Protein AF-A0A7L3US29-F1 (afdb_monomer)

Structure (mmCIF, N/CA/C/O backbone):
data_AF-A0A7L3US29-F1
#
_entry.id   AF-A0A7L3US29-F1
#
loop_
_atom_site.group_PDB
_atom_site.id
_atom_site.type_symbol
_atom_site.label_atom_id
_atom_site.label_alt_id
_atom_site.label_comp_id
_atom_site.label_asym_id
_atom_site.label_entity_id
_atom_site.label_seq_id
_atom_site.pdbx_PDB_ins_code
_atom_site.Cartn_x
_atom_site.Cartn_y
_atom_site.Cartn_z
_atom_site.occupancy
_atom_site.B_iso_or_equiv
_atom_site.auth_seq_id
_atom_site.auth_comp_id
_atom_site.auth_asym_id
_atom_site.auth_atom_id
_atom_site.pdbx_PDB_model_num
ATOM 1 N N . VAL A 1 1 ? -4.425 -10.746 -0.198 1.00 96.12 1 VAL A N 1
ATOM 2 C CA . VAL A 1 1 ? -3.726 -9.707 -0.993 1.00 96.12 1 VAL A CA 1
ATOM 3 C C . VAL A 1 1 ? -4.708 -8.749 -1.655 1.00 96.12 1 VAL A C 1
ATOM 5 O O . VAL A 1 1 ? -5.875 -9.105 -1.836 1.00 96.12 1 VAL A O 1
ATOM 8 N N . ALA A 1 2 ? -4.236 -7.550 -1.988 1.00 97.88 2 ALA A N 1
ATOM 9 C CA . ALA A 1 2 ? -4.879 -6.558 -2.845 1.00 97.88 2 ALA A CA 1
ATOM 10 C C . ALA A 1 2 ? -4.006 -6.346 -4.089 1.00 97.88 2 ALA A C 1
ATOM 12 O O . ALA A 1 2 ? -2.783 -6.393 -3.997 1.00 97.88 2 ALA A O 1
ATOM 13 N N . ILE A 1 3 ? -4.624 -6.126 -5.250 1.00 98.19 3 ILE A N 1
ATOM 14 C CA . ILE A 1 3 ? -3.904 -5.951 -6.518 1.00 98.19 3 ILE A CA 1
ATOM 15 C C . ILE A 1 3 ? -4.209 -4.560 -7.059 1.00 98.19 3 ILE A C 1
ATOM 17 O O . ILE A 1 3 ? -5.343 -4.274 -7.447 1.00 98.19 3 ILE A O 1
ATOM 21 N N . LYS A 1 4 ? -3.193 -3.699 -7.111 1.00 98.38 4 LYS A N 1
ATOM 22 C CA . LYS A 1 4 ? -3.289 -2.368 -7.714 1.00 98.38 4 LYS A CA 1
ATOM 23 C C . LYS A 1 4 ? -2.715 -2.407 -9.124 1.00 98.38 4 LYS A C 1
ATOM 25 O O . LYS A 1 4 ? -1.592 -2.853 -9.333 1.00 98.38 4 LYS A O 1
ATOM 30 N N . ARG A 1 5 ? -3.489 -1.930 -10.100 1.00 98.19 5 ARG A N 1
ATOM 31 C CA . ARG A 1 5 ? -3.076 -1.830 -11.508 1.00 98.19 5 ARG A CA 1
ATOM 32 C C . ARG A 1 5 ? -2.988 -0.361 -11.894 1.00 98.19 5 ARG A C 1
ATOM 34 O O . ARG A 1 5 ? -3.970 0.367 -11.770 1.00 98.19 5 ARG A O 1
ATOM 41 N N . VAL A 1 6 ? -1.830 0.063 -12.384 1.00 98.00 6 VAL A N 1
ATOM 42 C CA . VAL A 1 6 ? -1.570 1.439 -12.815 1.00 98.00 6 VAL A CA 1
ATOM 43 C C . VAL A 1 6 ? -1.217 1.421 -14.303 1.00 98.00 6 VAL A C 1
ATOM 45 O O . VAL A 1 6 ? -0.225 0.800 -14.675 1.00 98.00 6 VAL A O 1
ATOM 48 N N . PRO A 1 7 ? -1.997 2.067 -15.187 1.00 98.06 7 PRO A N 1
ATOM 49 C CA . PRO A 1 7 ? -1.625 2.201 -16.594 1.00 98.06 7 PRO A CA 1
ATOM 50 C C . PRO A 1 7 ? -0.264 2.893 -16.739 1.00 98.06 7 PRO A C 1
ATOM 52 O O . PRO A 1 7 ? -0.036 3.927 -16.108 1.00 98.06 7 PRO A O 1
ATOM 55 N N . ARG A 1 8 ? 0.635 2.369 -17.583 1.00 95.56 8 ARG A N 1
ATOM 56 C CA . ARG A 1 8 ? 2.003 2.914 -17.724 1.00 95.56 8 ARG A CA 1
ATOM 57 C C . ARG A 1 8 ? 2.013 4.378 -18.149 1.00 95.56 8 ARG A C 1
ATOM 59 O O . ARG A 1 8 ? 2.797 5.160 -17.628 1.00 95.56 8 ARG A O 1
ATOM 66 N N . ASN A 1 9 ? 1.084 4.774 -19.018 1.00 96.88 9 ASN A N 1
ATOM 67 C CA . ASN A 1 9 ? 0.933 6.165 -19.457 1.00 96.88 9 ASN A CA 1
ATOM 68 C C . ASN A 1 9 ? 0.493 7.134 -18.339 1.00 96.88 9 ASN A C 1
ATOM 70 O O . ASN A 1 9 ? 0.540 8.345 -18.533 1.00 96.88 9 ASN A O 1
ATOM 74 N N . ARG A 1 10 ? 0.061 6.629 -17.175 1.00 97.25 10 ARG A N 1
ATOM 75 C CA . ARG A 1 10 ? -0.262 7.437 -15.990 1.00 97.25 10 ARG A CA 1
ATOM 76 C C . ARG A 1 10 ? 0.887 7.513 -14.983 1.00 97.25 10 ARG A C 1
ATOM 78 O O . ARG A 1 10 ? 0.785 8.284 -14.030 1.00 97.25 10 ARG A O 1
ATOM 85 N N . VAL A 1 11 ? 1.976 6.771 -15.186 1.00 96.94 11 VAL A N 1
ATOM 86 C CA . VAL A 1 11 ? 3.160 6.837 -14.323 1.00 96.94 11 VAL A CA 1
ATOM 87 C C . VAL A 1 11 ? 4.003 8.050 -14.708 1.00 96.94 11 VAL A C 1
ATOM 89 O O . VAL A 1 11 ? 4.698 8.047 -15.721 1.00 96.94 11 VAL A O 1
ATOM 92 N N . ARG A 1 12 ? 3.939 9.099 -13.884 1.00 96.69 12 ARG A N 1
ATOM 93 C CA . ARG A 1 12 ? 4.652 10.367 -14.124 1.00 96.69 12 ARG A CA 1
ATOM 94 C C . ARG A 1 12 ? 6.039 10.420 -13.493 1.00 96.69 12 ARG A C 1
ATOM 96 O O . ARG A 1 12 ? 6.924 11.073 -14.030 1.00 96.69 12 ARG A O 1
ATOM 103 N N . HIS A 1 13 ? 6.219 9.738 -12.366 1.00 97.75 13 HIS A N 1
ATOM 104 C CA . HIS A 1 13 ? 7.442 9.796 -11.575 1.00 97.75 13 HIS A CA 1
ATOM 105 C C . HIS A 1 13 ? 8.076 8.413 -11.485 1.00 97.75 13 HIS A C 1
ATOM 107 O O . HIS A 1 13 ? 7.401 7.427 -11.179 1.00 97.75 13 HIS A O 1
ATOM 113 N N . TRP A 1 14 ? 9.377 8.369 -11.747 1.00 97.19 14 TRP A N 1
ATOM 114 C CA . TRP A 1 14 ? 10.209 7.173 -11.724 1.00 97.19 14 TRP A CA 1
ATOM 115 C C . TRP A 1 14 ? 11.382 7.406 -10.777 1.00 97.19 14 TRP A C 1
ATOM 117 O O . TRP A 1 14 ? 11.831 8.540 -10.622 1.00 97.19 14 TRP A O 1
ATOM 127 N N . GLY A 1 15 ? 11.860 6.333 -10.165 1.00 97.19 15 GLY A N 1
ATOM 128 C CA . GLY A 1 15 ? 13.056 6.318 -9.337 1.00 97.19 15 GLY A CA 1
ATOM 129 C C . GLY A 1 15 ? 13.819 5.013 -9.523 1.00 97.19 15 GLY A C 1
ATOM 130 O O . GLY A 1 15 ? 13.539 4.244 -10.446 1.00 97.19 15 GLY A O 1
ATOM 131 N N . GLU A 1 16 ? 14.766 4.776 -8.627 1.00 97.19 16 GLU A N 1
ATOM 132 C CA . GLU A 1 16 ? 15.667 3.628 -8.662 1.00 97.19 16 GLU A CA 1
ATOM 133 C C . GLU A 1 16 ? 15.477 2.780 -7.401 1.00 97.19 16 GLU A C 1
ATOM 135 O O . GLU A 1 16 ? 15.351 3.314 -6.292 1.00 97.19 16 GLU A O 1
ATOM 140 N N . LEU A 1 17 ? 15.391 1.466 -7.584 1.00 95.19 17 LEU A N 1
ATOM 141 C CA . LEU A 1 17 ? 15.393 0.481 -6.509 1.00 95.19 17 LEU A CA 1
ATOM 142 C C . LEU A 1 17 ? 16.833 0.204 -6.034 1.00 95.19 17 LEU A C 1
ATOM 144 O O . LEU A 1 17 ? 17.784 0.556 -6.728 1.00 95.19 17 LEU A O 1
ATOM 148 N N . PRO A 1 18 ? 17.032 -0.431 -4.861 1.00 91.75 18 PRO A N 1
ATOM 149 C CA . PRO A 1 18 ? 18.374 -0.710 -4.337 1.00 91.75 18 PRO A CA 1
ATOM 150 C C . PRO A 1 18 ? 19.257 -1.577 -5.247 1.00 91.75 18 PRO A C 1
ATOM 152 O O . PRO A 1 18 ? 20.477 -1.537 -5.130 1.00 91.75 18 PRO A O 1
ATOM 155 N N . ASP A 1 19 ? 18.651 -2.361 -6.139 1.00 92.69 19 ASP A N 1
ATOM 156 C CA . ASP A 1 19 ? 19.335 -3.191 -7.135 1.00 92.69 19 ASP A CA 1
ATOM 157 C C . ASP A 1 19 ? 19.691 -2.431 -8.430 1.00 92.69 19 ASP A C 1
ATOM 159 O O . ASP A 1 19 ? 20.192 -3.027 -9.382 1.00 92.69 19 ASP A O 1
ATOM 163 N N . GLY A 1 20 ? 19.425 -1.122 -8.480 1.00 93.62 20 GLY A N 1
ATOM 164 C CA . GLY A 1 20 ? 19.662 -0.262 -9.638 1.00 93.62 20 GLY A CA 1
ATOM 165 C C . GLY A 1 20 ? 18.554 -0.299 -10.694 1.00 93.62 20 GLY A C 1
ATOM 166 O O . GLY A 1 20 ? 18.625 0.400 -11.708 1.00 93.62 20 GLY A O 1
ATOM 167 N N . SER A 1 21 ? 17.509 -1.108 -10.496 1.00 93.88 21 SER A N 1
ATOM 168 C CA . SER A 1 21 ? 16.408 -1.193 -11.451 1.00 93.88 21 SER A CA 1
ATOM 169 C C . SER A 1 21 ? 15.499 0.039 -11.377 1.00 93.88 21 SER A C 1
ATOM 171 O O . SER A 1 21 ? 15.242 0.613 -10.314 1.00 93.88 21 SER A O 1
ATOM 173 N N . ARG A 1 22 ? 14.992 0.478 -12.5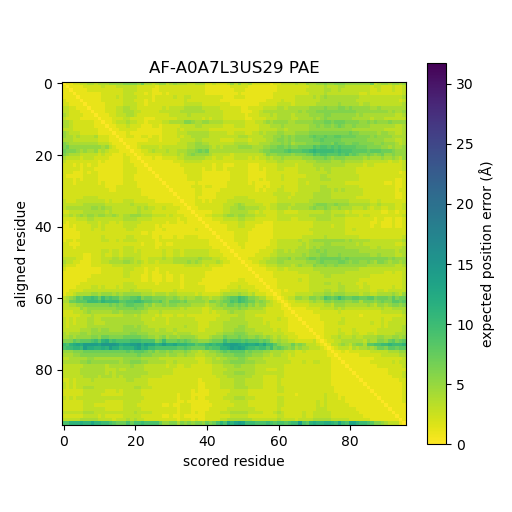37 1.00 95.50 22 ARG A N 1
ATOM 174 C CA . ARG A 1 22 ? 14.105 1.643 -12.621 1.00 95.50 22 ARG A CA 1
ATOM 175 C C . ARG A 1 22 ? 12.662 1.220 -12.381 1.00 95.50 22 ARG A C 1
ATOM 177 O O . ARG A 1 22 ? 12.125 0.404 -13.124 1.00 95.50 22 ARG A O 1
ATOM 184 N N . ALA A 1 23 ? 12.006 1.843 -11.411 1.00 96.88 23 ALA A N 1
ATOM 185 C CA . ALA A 1 23 ? 10.618 1.553 -11.066 1.00 96.88 23 ALA A CA 1
ATOM 186 C C . ALA A 1 23 ? 9.809 2.849 -10.884 1.00 96.88 23 ALA A C 1
ATOM 188 O O . ALA A 1 23 ? 10.381 3.928 -10.684 1.00 96.88 23 ALA A O 1
ATOM 189 N N . PRO A 1 24 ? 8.468 2.795 -10.962 1.00 98.12 24 PRO A N 1
ATOM 190 C CA . PRO A 1 24 ? 7.618 3.906 -10.552 1.00 98.12 24 PRO A CA 1
ATOM 191 C C . PRO A 1 24 ? 7.961 4.370 -9.137 1.00 98.12 24 PRO A C 1
ATOM 193 O O . PRO A 1 24 ? 8.171 3.545 -8.250 1.00 98.12 24 PRO A O 1
ATOM 196 N N . LEU A 1 25 ? 7.956 5.685 -8.907 1.00 98.00 25 LEU A N 1
ATOM 197 C CA . LEU A 1 25 ? 8.316 6.256 -7.606 1.00 98.00 25 LEU A CA 1
ATOM 198 C C . LEU A 1 25 ? 7.460 5.683 -6.466 1.00 98.00 25 LEU A C 1
ATOM 200 O O . LEU A 1 25 ? 7.966 5.467 -5.373 1.00 98.00 25 LEU A O 1
ATOM 204 N N . GLU A 1 26 ? 6.189 5.375 -6.737 1.00 97.94 26 GLU A N 1
ATOM 205 C CA . GLU A 1 26 ? 5.312 4.707 -5.773 1.00 97.94 26 GLU A CA 1
ATOM 206 C C . GLU A 1 26 ? 5.890 3.367 -5.287 1.00 97.94 26 GLU A C 1
ATOM 208 O O . GLU A 1 26 ? 5.917 3.124 -4.087 1.00 97.94 26 GLU A O 1
ATOM 213 N N . ILE A 1 27 ? 6.405 2.526 -6.190 1.00 98.00 27 ILE A N 1
ATOM 214 C CA . ILE A 1 27 ? 7.021 1.238 -5.834 1.00 98.00 27 ILE A CA 1
ATOM 215 C C . ILE A 1 27 ? 8.321 1.456 -5.064 1.00 98.00 27 ILE A C 1
ATOM 217 O O . ILE A 1 27 ? 8.548 0.784 -4.063 1.00 98.00 27 ILE A O 1
ATOM 221 N N . VAL A 1 28 ? 9.146 2.418 -5.490 1.00 98.00 28 VAL A N 1
ATOM 222 C CA . VAL A 1 28 ? 10.409 2.745 -4.808 1.00 98.00 28 VAL A CA 1
ATOM 223 C C .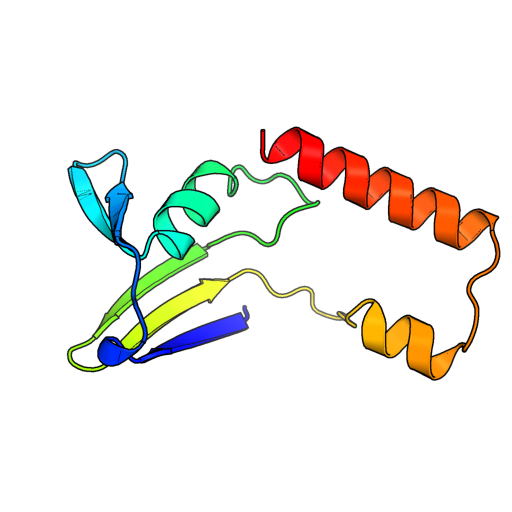 VAL A 1 28 ? 10.155 3.169 -3.361 1.00 98.00 28 VAL A C 1
ATOM 225 O O . VAL A 1 28 ? 10.824 2.687 -2.451 1.00 98.00 28 VAL A O 1
ATOM 228 N N . LEU A 1 29 ? 9.178 4.050 -3.134 1.00 97.50 29 LEU A N 1
ATOM 229 C CA . LEU A 1 29 ? 8.813 4.500 -1.792 1.00 97.50 29 LEU A CA 1
ATOM 230 C C . LEU A 1 29 ? 8.187 3.367 -0.976 1.00 97.50 29 LEU A C 1
ATOM 232 O O . LEU A 1 29 ? 8.592 3.153 0.162 1.00 97.50 29 LEU A O 1
ATOM 236 N N . GLN A 1 30 ? 7.265 2.602 -1.566 1.00 97.25 30 GLN A N 1
ATOM 237 C CA . GLN A 1 30 ? 6.602 1.499 -0.875 1.00 97.25 30 GLN A CA 1
ATOM 238 C C . GLN A 1 30 ? 7.599 0.417 -0.442 1.00 97.25 30 GLN A C 1
ATOM 240 O O . GLN A 1 30 ? 7.511 -0.078 0.679 1.00 97.25 30 GLN A O 1
ATOM 245 N N . ALA A 1 31 ? 8.572 0.076 -1.291 1.00 96.44 31 ALA A N 1
ATOM 246 C CA . ALA A 1 31 ? 9.608 -0.906 -0.980 1.00 96.44 31 ALA A CA 1
ATOM 247 C C . ALA A 1 31 ? 10.495 -0.465 0.196 1.00 96.44 31 ALA A C 1
ATOM 249 O O . ALA A 1 31 ? 10.846 -1.294 1.029 1.00 96.44 31 ALA A O 1
ATOM 250 N N . LYS A 1 32 ? 10.809 0.835 0.313 1.00 96.12 32 LYS A N 1
ATOM 251 C CA . LYS A 1 32 ? 11.609 1.372 1.431 1.00 96.12 32 LYS A CA 1
ATOM 252 C C . LYS A 1 32 ? 10.933 1.197 2.789 1.00 96.12 32 LYS A C 1
ATOM 254 O O . LYS A 1 32 ? 11.617 0.955 3.776 1.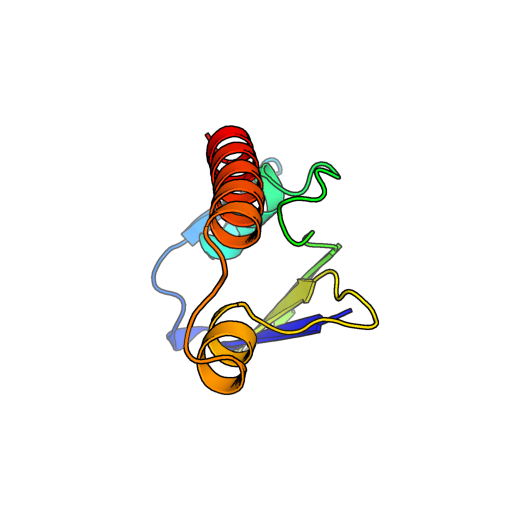00 96.12 32 LYS A O 1
ATOM 259 N N . VAL A 1 33 ? 9.608 1.323 2.836 1.00 97.06 33 VAL A N 1
ATOM 260 C CA . VAL A 1 33 ? 8.836 1.276 4.090 1.00 97.06 33 VAL A CA 1
ATOM 261 C C . VAL A 1 33 ? 8.222 -0.098 4.376 1.00 97.06 33 VAL A C 1
ATOM 263 O O . VAL A 1 33 ? 7.745 -0.331 5.487 1.00 97.06 33 VAL A O 1
ATOM 266 N N . SER A 1 34 ? 8.259 -1.025 3.409 1.00 96.25 34 SER A N 1
ATOM 267 C CA . SER A 1 34 ? 7.752 -2.400 3.544 1.00 96.25 34 SER A CA 1
ATOM 268 C C . SER A 1 34 ? 8.742 -3.299 4.295 1.0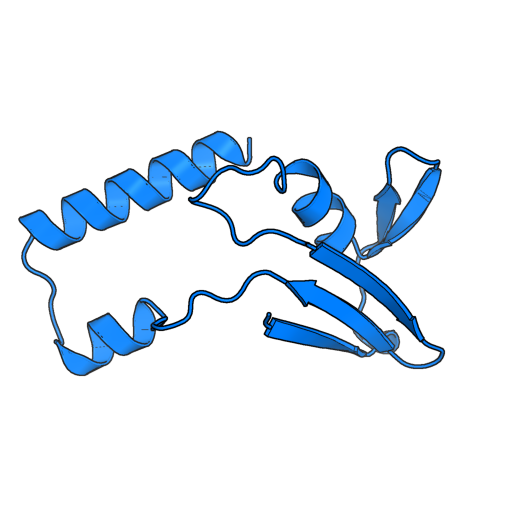0 96.25 34 SER A C 1
ATOM 270 O O . SER A 1 34 ? 9.293 -4.250 3.747 1.00 96.25 34 SER A O 1
ATOM 272 N N . THR A 1 35 ? 9.000 -2.967 5.559 1.00 95.75 35 THR A N 1
ATOM 273 C CA . THR A 1 35 ? 9.955 -3.664 6.438 1.00 95.75 35 THR A CA 1
ATOM 274 C C . THR A 1 35 ? 9.274 -4.567 7.474 1.00 95.75 35 THR A C 1
ATOM 276 O O . THR A 1 35 ? 9.908 -5.002 8.432 1.00 95.75 35 THR A O 1
ATOM 279 N N . GLY A 1 36 ? 7.976 -4.845 7.308 1.00 95.31 36 GLY A N 1
ATOM 280 C CA . GLY A 1 36 ? 7.153 -5.588 8.269 1.00 95.31 36 GLY A CA 1
ATOM 281 C C . GLY A 1 36 ? 6.476 -4.720 9.337 1.00 95.31 36 GLY A C 1
ATOM 282 O O . GLY A 1 36 ? 5.822 -5.253 10.231 1.00 95.31 36 GLY A O 1
ATOM 283 N N . PHE A 1 37 ? 6.603 -3.392 9.259 1.00 96.62 37 PHE A N 1
ATOM 284 C CA . PHE A 1 37 ? 5.916 -2.475 10.167 1.00 96.62 37 PHE A CA 1
ATOM 285 C C . PHE A 1 37 ? 4.393 -2.453 9.907 1.00 96.62 37 PHE A C 1
ATOM 287 O O . PHE A 1 37 ? 3.972 -2.138 8.792 1.00 96.62 37 PHE A O 1
ATOM 294 N N . PRO A 1 38 ? 3.541 -2.719 10.915 1.00 94.38 38 PRO A N 1
ATOM 295 C CA . PRO A 1 38 ? 2.107 -2.950 10.709 1.00 94.38 38 PRO A CA 1
ATOM 296 C C . PRO A 1 38 ? 1.294 -1.697 10.346 1.00 94.38 38 PRO A C 1
ATOM 298 O O . PRO A 1 38 ? 0.171 -1.819 9.863 1.00 94.38 38 PRO A O 1
ATOM 301 N N . GLY A 1 39 ? 1.820 -0.489 10.576 1.00 95.75 39 GLY A N 1
ATOM 302 C CA . GLY A 1 39 ? 1.113 0.759 10.257 1.00 95.75 39 GLY A CA 1
ATOM 303 C C . GLY A 1 39 ? 1.177 1.165 8.780 1.00 95.75 39 GLY A C 1
ATOM 304 O O . GLY A 1 39 ? 0.559 2.155 8.395 1.00 95.75 39 GLY A O 1
ATOM 305 N N . VAL A 1 40 ? 1.897 0.412 7.942 1.00 97.44 40 VAL A N 1
ATOM 306 C CA . VAL A 1 40 ? 1.958 0.617 6.490 1.00 97.44 40 VAL A CA 1
ATOM 307 C C . VAL A 1 40 ? 1.600 -0.691 5.791 1.00 97.44 40 VAL A C 1
ATOM 309 O O . VAL A 1 40 ? 2.068 -1.756 6.173 1.00 97.44 40 VAL A O 1
ATOM 312 N N . VAL A 1 41 ? 0.767 -0.626 4.751 1.00 97.25 41 VAL A N 1
ATOM 313 C CA . VAL A 1 41 ? 0.417 -1.807 3.946 1.00 97.25 41 VAL A CA 1
ATOM 314 C C . VAL A 1 41 ? 1.664 -2.325 3.233 1.00 97.25 41 VAL A C 1
ATOM 316 O O . VAL A 1 41 ? 2.305 -1.579 2.496 1.00 97.25 41 VAL A O 1
ATOM 319 N N . GLN A 1 42 ? 1.990 -3.603 3.400 1.00 97.75 42 GLN A N 1
ATOM 320 C CA . GLN A 1 42 ? 3.219 -4.147 2.823 1.00 97.75 42 GLN A CA 1
ATOM 321 C C . GLN A 1 42 ? 3.100 -4.364 1.306 1.00 97.75 42 GLN A C 1
ATOM 323 O O . GLN A 1 42 ? 2.099 -4.899 0.813 1.00 97.75 42 GLN A O 1
ATOM 328 N N . LEU A 1 43 ? 4.139 -3.980 0.558 1.00 98.06 43 LEU A N 1
ATOM 329 C CA . LEU A 1 43 ? 4.346 -4.435 -0.817 1.00 98.06 43 LEU A CA 1
ATOM 330 C C . LEU A 1 43 ? 4.905 -5.856 -0.780 1.00 98.06 43 LEU A C 1
ATOM 332 O O . LEU A 1 43 ? 5.973 -6.083 -0.223 1.00 98.06 43 LEU A O 1
ATOM 336 N N . LEU A 1 44 ? 4.187 -6.801 -1.382 1.00 97.69 44 LEU A N 1
ATOM 337 C CA . LEU A 1 44 ? 4.606 -8.201 -1.443 1.00 97.69 44 LEU A CA 1
ATOM 338 C C . LEU A 1 44 ? 5.394 -8.475 -2.723 1.00 97.69 44 LEU A C 1
ATOM 340 O O . LEU A 1 44 ? 6.425 -9.132 -2.689 1.00 97.69 44 LEU A O 1
ATOM 344 N N . GLU A 1 45 ? 4.902 -7.958 -3.850 1.00 97.00 45 GLU A N 1
ATOM 345 C CA . GLU A 1 45 ? 5.524 -8.131 -5.162 1.00 97.00 45 GLU A CA 1
ATOM 346 C C . GLU A 1 45 ? 5.027 -7.056 -6.136 1.00 97.00 45 GLU A C 1
ATOM 348 O O . GLU A 1 45 ? 3.968 -6.451 -5.935 1.00 97.00 45 GLU A O 1
ATOM 353 N N . TRP A 1 46 ? 5.762 -6.815 -7.219 1.00 97.50 46 TRP A N 1
ATOM 354 C CA . TRP A 1 46 ? 5.302 -5.969 -8.315 1.00 97.50 46 TRP A CA 1
ATOM 355 C C . TRP A 1 46 ? 5.763 -6.516 -9.666 1.00 97.50 46 TRP A C 1
ATOM 357 O O . TRP A 1 46 ? 6.770 -7.209 -9.766 1.00 97.50 46 TRP A O 1
ATOM 367 N N . PHE A 1 47 ? 5.012 -6.184 -10.713 1.00 97.00 47 PHE A N 1
ATOM 368 C CA . PHE A 1 47 ? 5.259 -6.642 -12.075 1.00 97.00 47 PHE A CA 1
ATOM 369 C C . PHE A 1 47 ? 5.128 -5.491 -13.064 1.00 97.00 47 PHE A C 1
ATOM 371 O O . PHE A 1 47 ? 4.203 -4.674 -12.981 1.00 97.00 47 PHE A O 1
ATOM 378 N N . GLU A 1 48 ? 6.003 -5.484 -14.064 1.00 95.69 48 GLU A N 1
ATOM 379 C CA . GLU A 1 48 ? 5.870 -4.636 -15.240 1.00 95.69 48 GLU A CA 1
ATOM 380 C C . GLU A 1 48 ? 5.266 -5.436 -16.399 1.00 95.69 48 GLU A C 1
ATOM 382 O O . GLU A 1 48 ? 5.830 -6.417 -16.876 1.00 95.69 48 GLU A O 1
ATOM 387 N N . LEU A 1 49 ? 4.092 -5.011 -16.860 1.00 96.56 49 LEU A N 1
ATOM 388 C CA . LEU A 1 49 ? 3.424 -5.537 -18.049 1.00 96.56 49 LEU A CA 1
ATOM 389 C C . LEU A 1 49 ? 3.527 -4.512 -19.186 1.00 96.56 49 LEU A C 1
ATOM 391 O O . LEU A 1 49 ? 3.705 -3.327 -18.915 1.00 96.56 49 LEU A O 1
ATOM 395 N N . PRO A 1 50 ? 3.311 -4.889 -20.461 1.00 96.81 50 PRO A N 1
ATOM 396 C CA . PRO A 1 50 ? 3.453 -3.957 -21.585 1.00 96.81 50 PRO A CA 1
ATOM 397 C C . PRO A 1 50 ? 2.659 -2.649 -21.437 1.00 96.81 50 PRO A C 1
ATOM 399 O O . PRO A 1 50 ? 3.147 -1.581 -21.805 1.00 96.81 50 PRO A O 1
ATOM 402 N N . THR A 1 51 ? 1.457 -2.718 -20.855 1.00 96.88 51 THR A N 1
ATOM 403 C CA . THR A 1 51 ? 0.526 -1.585 -20.721 1.00 96.88 51 THR A CA 1
ATOM 404 C C . THR A 1 51 ? 0.316 -1.108 -19.283 1.00 96.88 51 THR A C 1
ATOM 406 O O . THR A 1 51 ? -0.181 0.001 -19.079 1.00 96.88 51 THR A O 1
ATOM 409 N N . HIS A 1 52 ? 0.685 -1.907 -18.280 1.00 97.69 52 HIS A N 1
ATOM 410 C CA . HIS A 1 52 ? 0.369 -1.647 -16.874 1.00 97.69 52 HIS A CA 1
ATOM 411 C C . HIS A 1 52 ? 1.535 -1.998 -15.960 1.00 97.69 52 HIS A C 1
ATOM 413 O O . HIS A 1 52 ? 2.280 -2.932 -16.222 1.00 97.69 52 HIS A O 1
ATOM 419 N N . ILE A 1 53 ? 1.615 -1.299 -14.840 1.00 97.81 53 ILE A N 1
ATOM 420 C CA . ILE A 1 53 ? 2.345 -1.740 -13.662 1.00 97.81 53 ILE A CA 1
ATOM 421 C C . ILE A 1 53 ? 1.343 -2.384 -12.706 1.00 97.81 53 ILE A C 1
ATOM 423 O O . ILE A 1 53 ? 0.240 -1.861 -12.513 1.00 97.81 53 ILE A O 1
ATOM 427 N N . VAL A 1 54 ? 1.705 -3.525 -12.131 1.00 98.31 54 VAL A N 1
ATOM 428 C CA . VAL A 1 54 ? 0.880 -4.258 -11.168 1.00 98.31 54 VAL A CA 1
ATOM 429 C C . VAL A 1 54 ? 1.619 -4.340 -9.841 1.00 98.31 54 VAL A C 1
ATOM 431 O O . VAL A 1 54 ? 2.783 -4.709 -9.816 1.00 98.31 54 VAL A O 1
ATOM 434 N N . MET A 1 55 ? 0.940 -4.015 -8.744 1.00 98.50 55 MET A N 1
ATOM 435 C CA . MET A 1 55 ? 1.457 -4.136 -7.381 1.00 98.50 55 MET A CA 1
ATOM 436 C C . MET A 1 55 ? 0.581 -5.115 -6.604 1.00 98.50 55 MET A C 1
ATOM 438 O O . MET A 1 55 ? -0.642 -4.944 -6.547 1.00 98.50 55 MET A O 1
ATOM 442 N N . VAL A 1 56 ? 1.204 -6.127 -6.008 1.00 98.50 56 VAL A N 1
ATOM 443 C CA . VAL A 1 56 ? 0.581 -7.076 -5.087 1.00 98.50 56 VAL A CA 1
ATOM 444 C C . VAL A 1 56 ? 0.890 -6.614 -3.673 1.00 98.50 56 VAL A C 1
ATOM 446 O O . VAL A 1 56 ? 2.044 -6.545 -3.259 1.00 98.50 56 VAL A O 1
ATOM 449 N N . MET A 1 57 ? -0.156 -6.271 -2.936 1.00 98.31 57 MET A N 1
ATOM 450 C CA . MET A 1 57 ? -0.058 -5.670 -1.613 1.00 98.31 57 MET A CA 1
ATOM 451 C C . MET A 1 57 ? -0.748 -6.548 -0.574 1.00 98.31 57 MET A C 1
ATOM 453 O O . MET A 1 57 ? -1.653 -7.338 -0.883 1.00 98.31 57 MET A O 1
ATOM 457 N N . GLU A 1 58 ? -0.345 -6.385 0.677 1.00 97.88 58 GLU A N 1
ATOM 458 C CA . GLU A 1 58 ? -1.074 -6.916 1.817 1.00 97.88 58 GL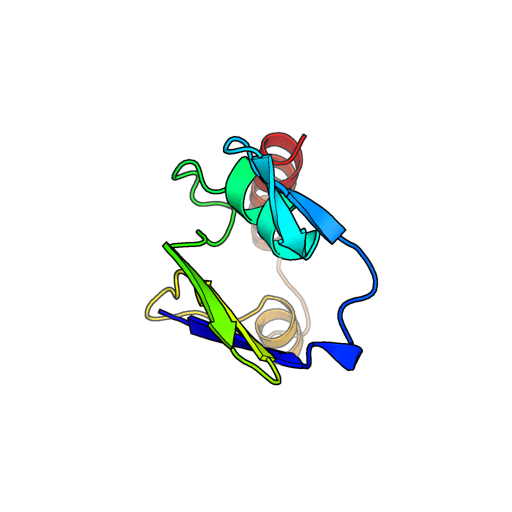U A CA 1
ATOM 459 C C . GLU A 1 58 ? -2.544 -6.462 1.778 1.00 97.88 58 GLU A C 1
ATOM 461 O O . GLU A 1 58 ? -2.889 -5.369 1.325 1.00 97.88 58 GLU A O 1
ATOM 466 N N . ARG A 1 59 ? -3.445 -7.339 2.225 1.00 97.06 59 ARG A N 1
ATOM 467 C CA . ARG A 1 59 ? -4.850 -6.990 2.435 1.00 97.06 59 ARG A CA 1
ATOM 468 C C . ARG A 1 59 ? -5.333 -7.667 3.710 1.00 97.06 59 ARG A C 1
ATOM 470 O O . ARG A 1 59 ? -5.470 -8.893 3.675 1.00 97.06 59 ARG A O 1
ATOM 477 N N . PRO A 1 60 ? -5.643 -6.906 4.771 1.00 93.88 60 PRO A N 1
ATOM 478 C CA . PRO A 1 60 ? -6.269 -7.462 5.961 1.00 93.88 60 PRO A CA 1
ATOM 479 C C . PRO A 1 60 ? -7.615 -8.116 5.613 1.00 93.88 60 PRO A C 1
ATOM 481 O O . PRO A 1 60 ? -8.332 -7.653 4.721 1.00 93.88 60 PRO A O 1
ATOM 484 N N . GLU A 1 61 ? -7.974 -9.201 6.302 1.00 88.56 61 GLU A N 1
ATOM 485 C CA . GLU A 1 61 ? -9.190 -9.962 5.978 1.00 88.56 61 GLU A CA 1
ATOM 486 C C . GLU A 1 61 ? -10.472 -9.150 6.188 1.00 88.56 61 GLU A C 1
ATOM 488 O O . GLU A 1 61 ? -11.375 -9.191 5.352 1.00 88.56 61 GLU A O 1
ATOM 493 N N . ARG A 1 62 ? -10.529 -8.377 7.278 1.00 90.75 62 ARG A N 1
ATOM 494 C CA . ARG A 1 62 ? -11.644 -7.492 7.636 1.00 90.75 62 ARG A CA 1
ATOM 495 C C . ARG A 1 62 ? -11.160 -6.046 7.658 1.00 90.75 62 ARG A C 1
ATOM 497 O O . ARG A 1 62 ? -10.907 -5.487 8.719 1.00 90.75 62 ARG A O 1
ATOM 504 N N . CYS A 1 63 ? -10.990 -5.458 6.479 1.00 92.94 63 CYS A N 1
ATOM 505 C CA . CYS A 1 63 ? -10.563 -4.069 6.333 1.00 92.94 63 CYS A CA 1
ATOM 506 C C . CYS A 1 63 ? -11.726 -3.150 5.937 1.00 92.94 63 CYS A C 1
ATOM 508 O O . CYS A 1 63 ? -12.553 -3.502 5.095 1.00 92.94 63 CYS A O 1
ATOM 510 N N . GLN A 1 64 ? -11.734 -1.941 6.492 1.00 94.31 64 GLN A N 1
ATOM 511 C CA . GLN A 1 64 ? -12.557 -0.821 6.046 1.00 94.31 64 GLN A CA 1
ATOM 512 C C . GLN A 1 64 ? -11.690 0.438 6.089 1.00 94.31 64 GLN A C 1
ATOM 514 O O . GLN A 1 64 ? -10.955 0.635 7.056 1.00 94.31 64 GLN A O 1
ATOM 519 N N . ASP A 1 65 ? -11.746 1.276 5.054 1.00 95.31 65 ASP A N 1
ATOM 520 C CA . ASP A 1 65 ? -11.014 2.541 5.079 1.00 95.31 65 ASP A CA 1
ATOM 521 C C . ASP A 1 65 ? -11.646 3.539 6.065 1.00 95.31 65 ASP A C 1
ATOM 523 O O . ASP A 1 65 ? -12.840 3.485 6.387 1.00 95.31 65 ASP A O 1
ATOM 527 N N . LEU A 1 66 ? -10.824 4.470 6.552 1.00 94.94 66 LEU A N 1
ATOM 528 C CA . LEU A 1 66 ? -11.241 5.440 7.562 1.00 94.94 66 LEU A CA 1
ATOM 529 C C . LEU A 1 66 ? -12.361 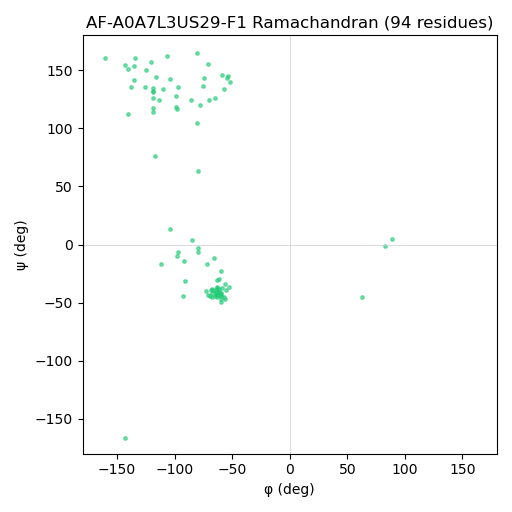6.363 7.055 1.00 94.94 66 LEU A C 1
ATOM 531 O O . LEU A 1 66 ? -13.218 6.772 7.839 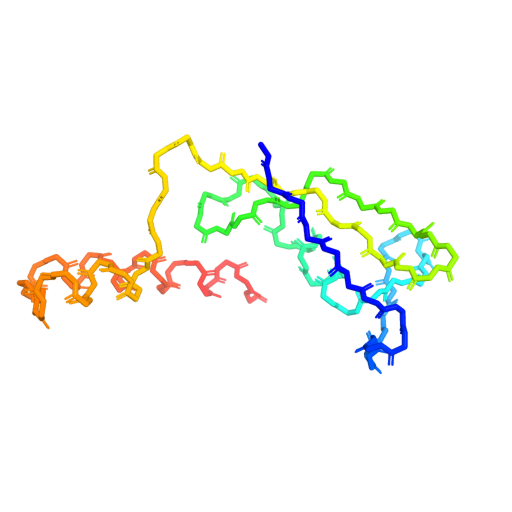1.00 94.94 66 LEU A O 1
ATOM 535 N N . HIS A 1 67 ? -12.408 6.653 5.751 1.00 94.25 67 HIS A N 1
ATOM 536 C CA . HIS A 1 67 ? -13.464 7.478 5.167 1.00 94.25 67 HIS A CA 1
ATOM 537 C C . HIS A 1 67 ? -14.832 6.793 5.281 1.00 94.25 67 HIS A C 1
ATOM 539 O O . HIS A 1 67 ? -15.805 7.423 5.696 1.00 94.25 67 HIS A O 1
ATOM 545 N N . CYS A 1 68 ? -14.911 5.495 4.993 1.00 94.69 68 CYS A N 1
ATOM 546 C CA . CYS A 1 68 ? -16.119 4.699 5.154 1.00 94.69 68 CYS A CA 1
ATOM 547 C C . CYS A 1 68 ? -16.547 4.602 6.624 1.00 94.69 68 CYS A C 1
ATOM 549 O O . CYS A 1 68 ? -17.736 4.746 6.918 1.00 94.69 68 CYS A O 1
ATOM 551 N N . VAL A 1 69 ? -15.595 4.422 7.549 1.00 92.75 69 VAL A N 1
ATOM 552 C CA . VAL A 1 69 ? -15.875 4.414 8.997 1.00 92.75 69 VAL A CA 1
ATOM 553 C C . VAL A 1 69 ? -16.484 5.747 9.442 1.00 92.75 69 VAL A C 1
ATOM 555 O O . VAL A 1 69 ? -17.530 5.760 10.097 1.00 92.75 69 VAL A O 1
ATOM 558 N N . ILE A 1 70 ? -15.871 6.870 9.056 1.00 93.88 70 ILE A N 1
ATOM 559 C CA . ILE A 1 70 ? -16.357 8.215 9.390 1.00 93.88 70 ILE A CA 1
ATOM 560 C C . ILE A 1 70 ? -17.725 8.459 8.758 1.00 93.88 70 ILE A C 1
ATOM 562 O O . ILE A 1 70 ? -18.639 8.923 9.434 1.00 93.88 70 ILE A O 1
ATOM 566 N N . ARG A 1 71 ? -17.914 8.098 7.485 1.00 94.31 71 ARG A N 1
ATOM 567 C CA . ARG A 1 71 ? -19.194 8.278 6.791 1.00 94.31 71 ARG A CA 1
ATOM 568 C C . ARG A 1 71 ? -20.329 7.496 7.457 1.00 94.31 71 ARG A C 1
ATOM 570 O O . ARG A 1 71 ? -21.442 8.008 7.535 1.00 94.31 71 ARG A O 1
ATOM 577 N N . ALA A 1 72 ? -20.058 6.286 7.944 1.00 93.56 72 ALA A N 1
ATOM 578 C CA . ALA A 1 72 ? -21.051 5.459 8.625 1.00 93.56 72 ALA A CA 1
ATOM 579 C C . ALA A 1 72 ? -21.395 5.978 10.032 1.00 93.56 72 ALA A C 1
ATOM 581 O O . ALA A 1 72 ? -22.561 5.965 10.421 1.00 93.56 72 ALA A O 1
ATOM 582 N N . ARG A 1 73 ? -20.398 6.447 10.795 1.00 91.12 73 ARG A N 1
ATOM 583 C CA . ARG A 1 73 ? -20.575 6.888 12.193 1.00 91.12 73 ARG A CA 1
ATOM 584 C C . ARG A 1 73 ? -20.874 8.382 12.349 1.00 91.12 73 ARG A C 1
ATOM 586 O O . ARG A 1 73 ? -21.303 8.799 13.420 1.00 91.12 73 ARG A O 1
ATOM 593 N N . ARG A 1 74 ? -20.663 9.182 11.297 1.00 87.44 74 ARG A N 1
ATOM 594 C CA . ARG A 1 74 ? -20.656 10.661 11.243 1.00 87.44 74 ARG A CA 1
ATOM 595 C C . ARG A 1 74 ? -19.576 11.332 12.093 1.00 87.44 74 ARG A C 1
ATOM 597 O O . ARG A 1 74 ? -18.900 12.224 11.596 1.00 87.44 74 ARG A O 1
ATOM 604 N N . PHE A 1 75 ? -19.397 10.893 13.335 1.00 90.38 75 PHE A N 1
ATOM 605 C CA . PHE A 1 75 ? -18.389 11.394 14.263 1.00 90.38 75 PHE A CA 1
ATOM 606 C C . PHE A 1 75 ? -17.691 10.230 14.967 1.00 90.38 75 PHE A C 1
ATOM 608 O O . PHE A 1 75 ? -18.251 9.141 15.113 1.00 90.38 75 PHE A O 1
ATOM 615 N N . LEU A 1 76 ? -16.455 10.463 15.399 1.00 94.56 76 LEU A N 1
ATOM 616 C CA . LEU A 1 76 ? -15.692 9.530 16.221 1.00 94.56 76 LEU A CA 1
ATOM 617 C C . LEU A 1 76 ? -15.572 10.123 17.629 1.00 94.56 76 LEU A C 1
ATOM 619 O O . LEU A 1 76 ? -15.249 11.307 17.736 1.00 94.56 76 LEU A O 1
ATOM 623 N N . PRO A 1 77 ? -15.808 9.340 18.697 1.00 96.38 77 PRO A N 1
ATOM 624 C CA . PRO A 1 77 ? -15.467 9.769 20.048 1.00 96.38 77 PRO A CA 1
ATOM 625 C C . PRO A 1 77 ? -13.993 10.172 20.121 1.00 96.38 77 PRO A C 1
ATOM 627 O O . PRO A 1 77 ? -13.153 9.530 19.486 1.00 96.38 77 PRO A O 1
ATOM 630 N N . GLU A 1 78 ? -13.675 11.201 20.906 1.00 97.31 78 GLU A N 1
ATOM 631 C CA . GLU A 1 78 ? -12.315 11.745 20.997 1.00 97.31 78 GLU A CA 1
ATOM 632 C C . GLU A 1 78 ? -11.288 10.675 21.378 1.00 97.31 78 GLU A C 1
ATOM 634 O O . GLU A 1 78 ? -10.210 10.622 20.798 1.00 97.31 78 GLU A O 1
ATOM 639 N N . GLU A 1 79 ? -11.639 9.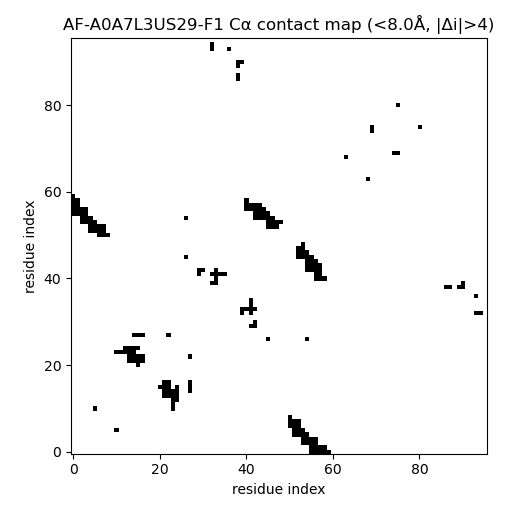760 22.282 1.00 97.56 79 GLU A N 1
ATOM 640 C CA . GLU A 1 79 ? -10.766 8.649 22.667 1.00 97.56 79 GLU A CA 1
ATOM 641 C C . GLU A 1 79 ? -10.393 7.751 21.480 1.00 97.56 79 GLU A C 1
ATOM 643 O O . GLU A 1 79 ? -9.227 7.394 21.317 1.00 97.56 79 GLU A O 1
ATOM 648 N N . VAL A 1 80 ? -11.359 7.445 20.608 1.00 96.38 80 VAL A N 1
AT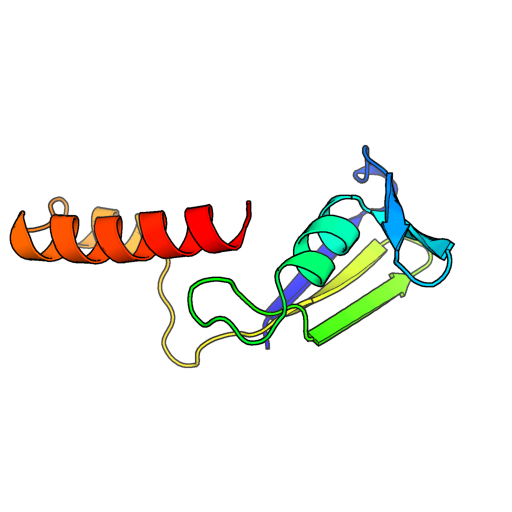OM 649 C CA . VAL A 1 80 ? -11.135 6.644 19.395 1.00 96.38 80 VAL A CA 1
ATOM 650 C C . VAL A 1 80 ? -10.325 7.438 18.373 1.00 96.38 80 VAL A C 1
ATOM 652 O O . VAL A 1 80 ? -9.404 6.901 17.762 1.00 96.38 80 VAL A O 1
ATOM 655 N N . ALA A 1 81 ? -10.655 8.718 18.185 1.00 96.94 81 ALA A N 1
ATOM 656 C CA . ALA A 1 81 ? -9.951 9.589 17.251 1.00 96.94 81 ALA A CA 1
ATOM 657 C C . ALA A 1 81 ? -8.481 9.777 17.653 1.00 96.94 81 ALA A C 1
ATOM 659 O O . ALA A 1 81 ? -7.600 9.668 16.805 1.00 96.94 81 ALA A O 1
ATOM 660 N N . ARG A 1 82 ? -8.214 9.992 18.945 1.00 98.12 82 ARG A N 1
ATOM 661 C CA . ARG A 1 82 ? -6.871 10.131 19.516 1.00 98.12 82 ARG A CA 1
ATOM 662 C C . ARG A 1 82 ? -6.027 8.884 19.279 1.00 98.12 82 ARG A C 1
ATOM 664 O O . ARG A 1 82 ? -4.876 9.010 18.876 1.00 98.12 82 ARG A O 1
ATOM 671 N N . GLU A 1 83 ? -6.598 7.700 19.481 1.00 97.88 83 GLU A N 1
ATOM 672 C CA . GLU A 1 83 ? -5.882 6.441 19.269 1.00 97.88 83 GLU A CA 1
ATOM 673 C C . GLU A 1 83 ? -5.589 6.177 17.784 1.00 97.88 83 GLU A C 1
ATOM 675 O O . GLU A 1 83 ? -4.458 5.854 17.427 1.00 97.88 83 GLU A O 1
ATOM 680 N N . LEU A 1 84 ? -6.563 6.404 16.894 1.00 97.06 84 LEU A N 1
ATOM 681 C CA . LEU A 1 84 ? -6.334 6.320 15.447 1.00 97.06 84 LEU A CA 1
ATOM 682 C C . LEU A 1 84 ? -5.260 7.312 14.990 1.00 97.06 84 LEU A C 1
ATOM 684 O O . LEU A 1 84 ? -4.390 6.968 14.194 1.00 97.06 84 LEU A O 1
ATOM 688 N N . PHE A 1 85 ? -5.300 8.541 15.504 1.00 97.81 85 PHE A N 1
ATOM 689 C CA . PHE A 1 85 ? -4.336 9.570 15.139 1.00 97.81 85 PHE A CA 1
ATOM 690 C C . PHE A 1 85 ? -2.928 9.238 15.644 1.00 97.81 85 PHE A C 1
ATOM 692 O O . PHE A 1 85 ? -1.967 9.422 14.903 1.00 97.81 85 PHE A O 1
ATOM 699 N N . ARG A 1 86 ? -2.797 8.673 16.852 1.00 98.44 86 ARG A N 1
ATOM 700 C CA . ARG A 1 86 ? -1.521 8.151 17.368 1.00 98.44 86 ARG A CA 1
ATOM 701 C C . ARG A 1 86 ? -0.925 7.105 16.421 1.00 98.44 86 ARG A C 1
ATOM 703 O O . ARG A 1 86 ? 0.240 7.224 16.060 1.00 98.44 86 ARG A O 1
ATOM 710 N N . GLN A 1 87 ? -1.728 6.146 15.958 1.00 98.25 87 GLN A N 1
ATOM 711 C CA . GLN A 1 87 ? -1.278 5.125 14.999 1.00 98.25 87 GLN A CA 1
ATOM 712 C C . GLN A 1 87 ? -0.854 5.734 13.654 1.00 98.25 87 GLN A C 1
ATOM 714 O O . GLN A 1 87 ? 0.144 5.313 13.071 1.00 98.25 87 GLN A O 1
ATOM 719 N N . VAL A 1 88 ? -1.568 6.757 13.170 1.00 98.00 88 VAL A N 1
ATOM 720 C CA . VAL A 1 88 ? -1.177 7.493 11.955 1.00 98.00 88 VAL A CA 1
ATOM 721 C C . VAL A 1 88 ? 0.158 8.213 12.151 1.00 98.00 88 VAL A C 1
ATOM 723 O O . VAL A 1 88 ? 1.002 8.160 11.260 1.00 98.00 88 VAL A O 1
ATOM 726 N N . LEU A 1 89 ? 0.381 8.856 13.301 1.00 98.31 89 LEU A N 1
ATOM 727 C CA . LEU A 1 89 ? 1.655 9.517 13.604 1.00 98.31 89 LEU A CA 1
ATOM 728 C C . LEU A 1 89 ? 2.816 8.520 13.626 1.00 98.31 89 LEU A C 1
ATOM 730 O O . LEU A 1 89 ? 3.856 8.795 13.035 1.00 98.31 89 LEU A O 1
ATOM 734 N N . GLU A 1 90 ? 2.627 7.354 14.243 1.00 98.31 90 GLU A N 1
ATOM 735 C CA . GLU A 1 90 ? 3.627 6.280 14.250 1.00 98.31 90 GLU A CA 1
ATOM 736 C C . GLU A 1 90 ? 3.928 5.775 12.836 1.00 98.31 90 GLU A C 1
ATOM 738 O O . GLU A 1 90 ? 5.090 5.577 12.484 1.00 98.31 90 GLU A O 1
ATOM 743 N N . ALA A 1 91 ? 2.903 5.637 11.991 1.00 98.19 91 ALA A N 1
ATOM 744 C CA . ALA A 1 91 ? 3.084 5.243 10.600 1.00 98.19 91 ALA A CA 1
ATOM 745 C C . ALA A 1 91 ? 3.815 6.296 9.759 1.00 98.19 91 ALA A C 1
ATOM 747 O O . ALA A 1 91 ? 4.660 5.943 8.942 1.00 98.19 91 ALA A O 1
ATOM 748 N N . VAL A 1 92 ? 3.534 7.585 9.961 1.00 98.06 92 VAL A N 1
ATOM 749 C CA . VAL A 1 92 ? 4.256 8.662 9.268 1.00 98.06 92 VAL A CA 1
ATOM 750 C C . VAL A 1 92 ? 5.703 8.752 9.753 1.00 98.06 92 VAL A C 1
ATOM 752 O O . VAL A 1 92 ? 6.600 8.942 8.934 1.00 98.06 92 VAL A O 1
ATOM 755 N N . TRP A 1 93 ? 5.941 8.566 11.053 1.00 97.56 93 TRP A N 1
ATOM 756 C CA . TRP A 1 93 ? 7.290 8.521 11.615 1.00 97.56 93 TRP A CA 1
ATOM 757 C C . TRP A 1 93 ? 8.115 7.385 11.007 1.00 97.56 93 TRP A C 1
ATOM 759 O O . TRP A 1 93 ? 9.258 7.598 10.626 1.00 97.56 93 TRP A O 1
ATOM 769 N N . HIS A 1 94 ? 7.518 6.201 10.846 1.00 97.44 94 HIS A N 1
ATOM 770 C CA . HIS A 1 94 ? 8.152 5.064 10.168 1.00 97.44 94 HIS A CA 1
ATOM 771 C C . HIS A 1 94 ? 8.506 5.345 8.699 1.00 97.44 94 HIS A C 1
ATOM 773 O O . HIS A 1 94 ? 9.458 4.780 8.169 1.00 97.44 94 HIS A O 1
ATOM 779 N N . CYS A 1 95 ? 7.748 6.212 8.025 1.00 96.38 95 CYS A N 1
ATOM 780 C CA . CYS A 1 95 ? 7.993 6.580 6.630 1.00 96.38 95 CYS A CA 1
ATOM 781 C C . CYS A 1 95 ? 9.104 7.628 6.431 1.00 96.38 95 CYS A C 1
ATOM 783 O O . CYS A 1 95 ? 9.401 7.948 5.276 1.00 96.38 95 CYS A O 1
ATOM 785 N N . THR A 1 96 ? 9.652 8.200 7.509 1.00 88.94 96 THR A N 1
ATOM 786 C CA . THR A 1 96 ? 10.693 9.243 7.464 1.00 88.94 96 THR A CA 1
ATOM 787 C C . THR A 1 96 ? 12.083 8.622 7.490 1.00 88.94 96 THR A C 1
ATOM 789 O O . THR A 1 96 ? 12.917 9.045 6.658 1.00 88.94 96 THR A O 1
#

Secondary structure (DSSP, 8-state):
-EEEEEEGGG---EEE-TTS-EEEHHHHHHHHH-SS-TTSPPEEEEEE-SSEEEEEE---TT---HHHHHHHHSS--HHHHHHHHHHHHHHHHHT-

Solvent-accessible surface area (backbone atoms only — not comparable to full-atom values): 5796 Å² total; per-residue (Å²): 106,38,78,48,77,43,52,49,94,71,63,85,53,70,39,62,39,99,87,69,48,78,40,48,37,68,58,40,54,43,58,73,51,41,76,81,50,85,69,49,81,36,60,76,48,71,49,85,49,101,62,31,36,38,39,37,26,57,49,69,93,87,72,76,59,70,68,59,53,40,67,74,58,73,63,69,59,66,72,60,47,52,52,54,49,50,50,50,51,54,32,53,58,68,68,108

Nearest PDB structures (foldseek):
  7vsy-assembly1_A  TM=9.902E-01  e=4.002E-09  Homo sapiens
  7oox-assembly1_A  TM=9.813E-01  e=9.167E-09  Homo sapiens
  5n51-assembly1_A  TM=9.757E-01  e=1.041E-08  Homo sapiens
  2bil-assembly1_B  TM=9.742E-01  e=1.261E-08  Homo sapiens
  4rc3-assembly1_A  TM=9.850E-01  e=1.848E-08  Homo sapiens

pLDDT: mean 96.21, std 2.34, range [87.44, 98.5]

Organism: Molothrus ater (NCBI:txid84834)

Sequence (96 aa):
VAIKRVPRNRVRHWGELPDGSRAPLEIVLQAKVSTGFPGVVQLLEWFELPTHIVMVMERPERCQDLHCVIRARRFLPEEVARELFRQVLEAVWHCT

InterPro domains:
  IPR000719 Protein kinase domain [PF00069] (1-95)
  IPR000719 Protein kinase domain [PS50011] (1-96)
  IPR011009 Protein kinase-like domain superfamily [SSF56112] (1-95)
  IPR051138 PIM Serine/Threonine Kinase [PTHR22984] (1-96)

Radius of gyration: 16.07 Å; Cα contacts (8 Å, |Δi|>4): 105; chains: 1; bounding box: 41×22×44 Å

Foldseek 3Di:
DDKDKAWPVRQPAWDAAPVRDIDRVVCNLQQLLQPVDPLHWHFPDWDDDPTIIMTDIDDDPDDDDPVVVCVVVVDDDPVRVVVVVVSVVVSVVSSD

Mean predicted aligned error: 3.04 Å